Protein AF-A0A7S1DKV0-F1 (afdb_monomer_lite)

Sequence (147 aa):
PKLSIAGGGARWREHTARMQARHLLTVLAVLQLVSVCMNWFSPILLLMLPFSLLAVATLLVSLYYKWKRGLELFMFLCIILSIMMLVPFTSIFVAGKQGEKWLDVTWYVLGMLINALCVAAAWWVLFQTDYSAPDVQERKSLIGRLK

Foldseek 3Di:
DPDPPVVPVVVVVLVVVLVVLLVQLLVLLVVLVVLLVVCVVDPCSVVLVVLSVQLNVLSVCCSVVVPLVSLVVSLVSLVVSLVSLVVVLVVCVVVVVCPVCVVSNVSSVVSNVSSVSSNVSSVVSSVSDPSPPPVVVVVVVVVVVVD

pLDDT: mean 76.65, std 13.05, range [40.31, 91.94]

Secondary structure (DSSP, 8-state):
-----HHHHHHHHHHHHHHHHHHHHHHHHHHHHHHHHHTTTSTTHHHHHHHHHHHHHHHHHHHHHT-HHHHHHHHHHHHHHHHHHHHHHHHHHHTTTTTTSHHHHHHHHHHHHHHHHHHHHHHHHHHH-----HHHHHHHHHHHH--

Radius of gyration: 20.55 Å; chains: 1; bounding box: 61×24×71 Å

Organism: Hemiselmis andersenii (NCBI:txid464988)

Structure (mmCIF, N/CA/C/O backbone):
data_AF-A0A7S1DKV0-F1
#
_entry.id   AF-A0A7S1DKV0-F1
#
loop_
_atom_site.group_PDB
_atom_site.id
_atom_site.type_symbol
_atom_site.label_atom_id
_atom_site.label_alt_id
_atom_site.label_comp_id
_atom_site.label_asym_id
_atom_site.label_entity_id
_atom_site.label_seq_id
_atom_site.pdbx_PDB_ins_code
_atom_site.Cartn_x
_atom_site.Cartn_y
_atom_site.Cartn_z
_atom_site.occupancy
_atom_site.B_iso_or_equiv
_atom_site.auth_seq_id
_atom_site.auth_comp_id
_atom_site.auth_asym_id
_atom_site.auth_atom_id
_atom_site.pdbx_PDB_model_num
ATOM 1 N N . PRO A 1 1 ? 9.211 -11.846 -49.466 1.00 45.75 1 PRO A N 1
ATOM 2 C CA . PRO A 1 1 ? 9.520 -11.035 -48.263 1.00 45.75 1 PRO A CA 1
ATOM 3 C C . PRO A 1 1 ? 8.234 -10.609 -47.520 1.00 45.75 1 PRO A C 1
ATOM 5 O O . PRO A 1 1 ? 7.710 -9.523 -47.738 1.00 45.75 1 PRO A O 1
ATOM 8 N N . LYS A 1 2 ? 7.685 -11.496 -46.676 1.00 40.31 2 LYS A N 1
ATOM 9 C CA . LYS A 1 2 ? 6.579 -11.162 -45.764 1.00 40.31 2 LYS A CA 1
ATOM 10 C C . LYS A 1 2 ? 7.191 -10.536 -44.512 1.00 40.31 2 LYS A C 1
ATOM 12 O O . LYS A 1 2 ? 7.655 -11.250 -43.629 1.00 40.31 2 LYS A O 1
ATOM 17 N N . LEU A 1 3 ? 7.272 -9.206 -44.493 1.00 45.03 3 LEU A N 1
ATOM 18 C CA . LEU A 1 3 ? 7.720 -8.471 -43.318 1.00 45.03 3 LEU A CA 1
ATOM 19 C C . LEU A 1 3 ? 6.748 -8.705 -42.156 1.00 45.03 3 LEU A C 1
ATOM 21 O O . LEU A 1 3 ? 5.538 -8.532 -42.268 1.00 45.03 3 LEU A O 1
ATOM 25 N N . SER A 1 4 ? 7.342 -9.103 -41.039 1.00 45.78 4 SER A N 1
ATOM 26 C CA . SER A 1 4 ? 6.818 -9.155 -39.680 1.00 45.78 4 SER A CA 1
ATOM 27 C C . SER A 1 4 ? 5.975 -7.914 -39.309 1.00 45.78 4 SER A C 1
ATOM 29 O O . SER A 1 4 ? 6.494 -6.935 -38.776 1.00 45.78 4 SER A O 1
ATOM 31 N N . ILE A 1 5 ? 4.659 -7.968 -39.526 1.00 52.06 5 ILE A N 1
ATOM 32 C CA . ILE A 1 5 ? 3.686 -7.020 -38.938 1.00 52.06 5 ILE A CA 1
ATOM 33 C C . ILE A 1 5 ? 3.172 -7.542 -37.578 1.00 52.06 5 ILE A C 1
ATOM 35 O O . ILE A 1 5 ? 2.739 -6.773 -36.723 1.00 52.06 5 ILE A O 1
ATOM 39 N N . ALA A 1 6 ? 3.322 -8.844 -37.305 1.00 50.47 6 ALA A N 1
ATOM 40 C CA . ALA A 1 6 ? 2.863 -9.474 -36.065 1.00 50.47 6 ALA A CA 1
ATOM 41 C C . ALA A 1 6 ? 3.641 -9.034 -34.802 1.00 50.47 6 ALA A C 1
ATOM 43 O O . ALA A 1 6 ? 3.080 -9.027 -33.707 1.00 50.47 6 ALA A O 1
ATOM 44 N N . GLY A 1 7 ? 4.907 -8.613 -34.932 1.00 52.88 7 GLY A N 1
ATOM 45 C CA . GLY A 1 7 ? 5.738 -8.197 -33.791 1.00 52.88 7 GLY A CA 1
ATOM 46 C C . GLY A 1 7 ? 5.425 -6.797 -33.243 1.00 52.88 7 GLY A C 1
ATOM 47 O O . GLY A 1 7 ? 5.647 -6.531 -32.061 1.00 52.88 7 GLY A O 1
ATOM 48 N N . GLY A 1 8 ? 4.872 -5.905 -34.073 1.00 57.31 8 GLY A N 1
ATOM 49 C CA . GLY A 1 8 ? 4.602 -4.513 -33.696 1.00 57.31 8 GLY A CA 1
ATOM 50 C C . GLY A 1 8 ? 3.467 -4.381 -32.680 1.00 57.31 8 GLY A C 1
ATOM 51 O O . GLY A 1 8 ? 3.626 -3.713 -31.663 1.00 57.31 8 GLY A O 1
ATOM 52 N N . GLY A 1 9 ? 2.351 -5.083 -32.904 1.00 60.97 9 GLY A N 1
ATOM 53 C CA . GLY A 1 9 ? 1.182 -5.034 -32.016 1.00 60.97 9 GLY A CA 1
ATOM 54 C C . GLY A 1 9 ? 1.391 -5.727 -30.664 1.00 60.97 9 GLY A C 1
ATOM 55 O O . GLY A 1 9 ? 0.793 -5.329 -29.666 1.00 60.97 9 GLY A O 1
ATOM 56 N N . ALA A 1 10 ? 2.255 -6.744 -30.599 1.00 62.44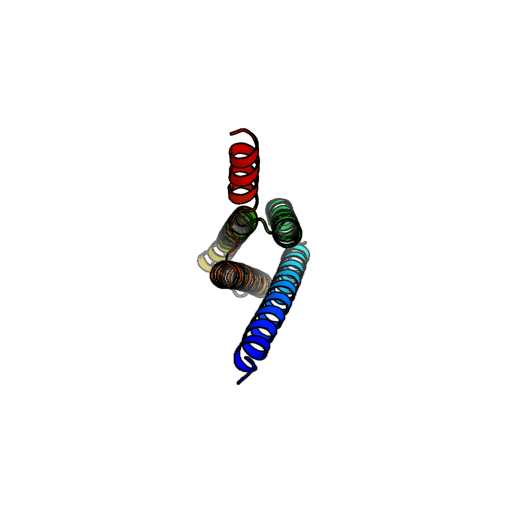 10 ALA A N 1
ATOM 57 C CA . ALA A 1 10 ? 2.638 -7.377 -29.335 1.00 62.44 10 ALA A CA 1
ATOM 58 C C . ALA A 1 10 ? 3.509 -6.436 -28.486 1.00 62.44 10 ALA A C 1
ATOM 60 O O . ALA A 1 10 ? 3.181 -6.173 -27.331 1.00 62.44 10 ALA A O 1
ATOM 61 N N . ARG A 1 11 ? 4.540 -5.830 -29.094 1.00 61.41 11 ARG A N 1
ATOM 62 C CA . ARG A 1 11 ? 5.421 -4.860 -28.426 1.00 61.41 11 ARG A CA 1
ATOM 63 C C . ARG A 1 11 ? 4.669 -3.601 -27.970 1.00 61.41 11 ARG A C 1
ATOM 65 O O . ARG A 1 11 ? 4.960 -3.073 -26.900 1.00 61.41 11 ARG A O 1
ATOM 72 N N . TRP A 1 12 ? 3.690 -3.134 -28.750 1.00 62.06 12 TRP A N 1
ATOM 73 C CA . TRP A 1 12 ? 2.863 -1.980 -28.379 1.00 62.06 12 TRP A CA 1
ATOM 74 C C . TRP A 1 12 ? 1.958 -2.285 -27.181 1.00 62.06 12 TRP A C 1
ATOM 76 O O . TRP A 1 12 ? 1.934 -1.505 -26.231 1.00 62.06 12 TRP A O 1
ATOM 86 N N . ARG A 1 13 ? 1.301 -3.458 -27.170 1.00 67.50 13 ARG A N 1
ATOM 87 C CA . ARG A 1 13 ? 0.474 -3.916 -26.037 1.00 67.50 13 ARG A CA 1
ATOM 88 C C . ARG A 1 13 ? 1.279 -4.056 -24.747 1.00 67.50 13 ARG A C 1
ATOM 90 O O . ARG A 1 13 ? 0.825 -3.631 -23.686 1.00 67.50 13 ARG A O 1
ATOM 97 N N . GLU A 1 14 ? 2.494 -4.580 -24.848 1.00 66.50 14 GLU A N 1
ATOM 98 C CA . GLU A 1 14 ? 3.412 -4.728 -23.717 1.00 66.50 14 GLU A CA 1
ATOM 99 C C . GLU A 1 14 ? 3.913 -3.372 -23.184 1.00 66.50 14 GLU A C 1
ATOM 101 O O . GLU A 1 14 ? 4.136 -3.197 -21.985 1.00 66.50 14 GLU A O 1
ATOM 106 N N . HIS A 1 15 ? 4.087 -2.378 -24.058 1.00 67.31 15 HIS A N 1
ATOM 107 C CA . HIS A 1 15 ? 4.439 -1.019 -23.647 1.00 67.31 15 HIS A CA 1
ATOM 108 C C . HIS A 1 15 ? 3.266 -0.317 -22.941 1.00 67.31 15 HIS A C 1
ATOM 110 O O . HIS A 1 15 ? 3.455 0.280 -21.878 1.00 67.31 15 HIS A O 1
ATOM 116 N N . THR A 1 16 ? 2.044 -0.439 -23.471 1.00 73.56 16 THR A N 1
ATOM 117 C CA . THR A 1 16 ? 0.837 0.114 -22.832 1.00 73.56 16 THR A CA 1
ATOM 118 C C . THR A 1 16 ? 0.530 -0.544 -21.490 1.00 73.56 16 THR A C 1
ATOM 120 O O . THR A 1 16 ? 0.222 0.168 -20.536 1.00 73.56 16 THR A O 1
ATOM 123 N N . ALA A 1 17 ? 0.693 -1.866 -21.371 1.00 70.94 17 ALA A N 1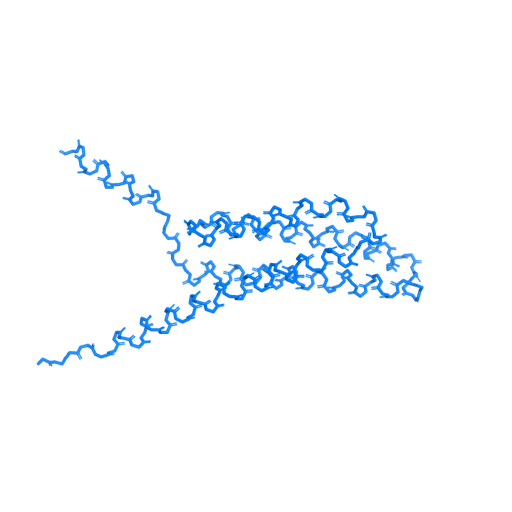
ATOM 124 C CA . ALA A 1 17 ? 0.500 -2.582 -20.109 1.00 70.94 17 ALA A CA 1
ATOM 125 C C . ALA A 1 17 ? 1.486 -2.102 -19.030 1.00 70.94 17 ALA A C 1
ATOM 127 O O . ALA A 1 17 ? 1.101 -1.877 -17.884 1.00 70.94 17 ALA A O 1
ATOM 128 N N . ARG A 1 18 ? 2.747 -1.845 -19.407 1.00 68.94 18 ARG A N 1
ATOM 129 C CA . ARG A 1 18 ? 3.763 -1.294 -18.495 1.00 68.94 18 ARG A CA 1
ATOM 130 C C . ARG A 1 18 ? 3.463 0.136 -18.055 1.00 68.94 18 ARG A C 1
ATOM 132 O O . ARG A 1 18 ? 3.678 0.461 -16.888 1.00 68.94 18 ARG A O 1
ATOM 139 N N . MET A 1 19 ? 2.966 0.989 -18.951 1.00 75.69 19 MET A N 1
ATOM 140 C CA . MET A 1 19 ? 2.516 2.335 -18.575 1.00 75.69 19 MET A CA 1
ATOM 141 C C . MET A 1 19 ? 1.327 2.275 -17.613 1.00 75.69 19 MET A C 1
ATOM 143 O O . MET A 1 19 ? 1.368 2.913 -16.563 1.00 75.69 19 MET A O 1
ATOM 147 N N . GLN A 1 20 ? 0.312 1.464 -17.921 1.00 80.38 20 GLN A N 1
ATOM 148 C CA . GLN A 1 20 ? -0.859 1.292 -17.057 1.00 80.38 20 GLN A CA 1
ATOM 149 C C . GLN A 1 20 ? -0.478 0.765 -15.671 1.00 80.38 20 GLN A C 1
ATOM 151 O O . GLN A 1 20 ? -0.946 1.301 -14.672 1.00 80.38 20 GLN A O 1
ATOM 156 N N . ALA A 1 21 ? 0.426 -0.212 -15.596 1.00 76.31 21 ALA A N 1
ATOM 157 C CA . ALA A 1 21 ? 0.913 -0.768 -14.337 1.00 76.31 21 ALA A CA 1
ATOM 158 C C . ALA A 1 21 ? 1.618 0.279 -13.454 1.00 76.31 21 ALA A C 1
ATOM 160 O O . ALA A 1 21 ? 1.389 0.333 -12.247 1.00 76.31 21 ALA A O 1
ATOM 161 N N . ARG A 1 22 ? 2.437 1.153 -14.057 1.00 78.12 22 ARG A N 1
ATOM 162 C CA . ARG A 1 22 ? 3.091 2.262 -13.344 1.00 78.12 22 ARG A CA 1
ATOM 163 C C . ARG A 1 22 ? 2.073 3.262 -12.813 1.00 78.12 22 ARG A C 1
ATOM 165 O O . ARG A 1 22 ? 2.138 3.611 -11.643 1.00 78.12 22 ARG A O 1
ATOM 172 N N . HIS A 1 23 ? 1.126 3.687 -13.648 1.00 82.75 23 HIS A N 1
ATOM 173 C CA . HIS A 1 23 ? 0.076 4.612 -13.221 1.00 82.75 23 HIS A CA 1
ATOM 174 C C . HIS A 1 23 ? -0.789 4.017 -12.107 1.00 82.75 23 HIS A C 1
ATOM 176 O O . HIS A 1 23 ? -1.049 4.705 -11.124 1.00 82.75 23 HIS A O 1
ATOM 182 N N . LEU A 1 24 ? -1.165 2.740 -12.217 1.00 84.19 24 LEU A N 1
ATOM 183 C CA . LEU A 1 24 ? -1.932 2.030 -11.196 1.00 84.19 24 LEU A CA 1
ATOM 184 C C . LEU A 1 24 ? -1.195 2.024 -9.849 1.00 84.19 24 LEU A C 1
ATOM 186 O O . LEU A 1 24 ? -1.775 2.402 -8.836 1.00 84.19 24 LEU A O 1
ATOM 190 N N . LEU A 1 25 ? 0.089 1.656 -9.840 1.00 82.44 25 LEU A N 1
ATOM 191 C CA . LEU A 1 25 ? 0.902 1.630 -8.622 1.00 82.44 25 LEU A CA 1
ATOM 192 C C . LEU A 1 25 ? 1.043 3.013 -7.981 1.00 82.44 25 LEU A C 1
ATOM 194 O O . LEU A 1 25 ? 0.896 3.138 -6.767 1.00 82.44 25 LEU A O 1
ATOM 198 N N . THR A 1 26 ? 1.286 4.057 -8.776 1.00 82.44 26 THR A N 1
ATOM 199 C CA . THR A 1 26 ? 1.403 5.422 -8.247 1.00 82.44 26 THR A CA 1
ATOM 200 C C . THR A 1 26 ? 0.079 5.908 -7.662 1.00 82.44 26 THR A C 1
ATOM 202 O O . THR A 1 26 ? 0.069 6.487 -6.579 1.00 82.44 26 THR A O 1
ATOM 205 N N . VAL A 1 27 ? -1.046 5.644 -8.337 1.00 86.38 27 VAL A N 1
ATOM 206 C CA . VAL A 1 27 ? -2.384 5.999 -7.836 1.00 86.38 27 VAL A CA 1
ATOM 207 C C . VAL A 1 27 ? -2.669 5.285 -6.517 1.00 86.38 27 VAL A C 1
ATOM 209 O O . VAL A 1 27 ? -3.108 5.927 -5.566 1.00 86.38 27 VAL A O 1
ATOM 212 N N . LEU A 1 28 ? -2.364 3.989 -6.427 1.00 82.69 28 LEU A N 1
ATOM 213 C CA . LEU A 1 28 ? -2.555 3.204 -5.208 1.00 82.69 28 LEU A CA 1
ATOM 214 C C . LEU A 1 28 ? -1.668 3.691 -4.051 1.00 82.69 28 LEU A C 1
ATOM 216 O O . LEU A 1 28 ? -2.141 3.786 -2.922 1.00 82.69 28 LEU A O 1
ATOM 220 N N . ALA A 1 29 ? -0.424 4.087 -4.326 1.00 79.62 29 ALA A N 1
ATOM 221 C CA . ALA A 1 29 ? 0.470 4.659 -3.319 1.00 79.62 29 ALA A CA 1
ATOM 222 C C . ALA A 1 29 ? -0.006 6.026 -2.801 1.00 79.62 29 ALA A C 1
ATOM 224 O O . ALA A 1 29 ? 0.089 6.308 -1.606 1.00 79.62 29 ALA A O 1
ATOM 225 N N . VAL A 1 30 ? -0.561 6.870 -3.678 1.00 85.56 30 VAL A N 1
ATOM 226 C CA . VAL A 1 30 ? -1.185 8.139 -3.270 1.00 85.56 30 VAL A CA 1
ATOM 227 C C . VAL A 1 30 ? -2.433 7.873 -2.430 1.00 85.56 30 VAL A C 1
ATOM 229 O O . VAL A 1 30 ? -2.600 8.486 -1.378 1.00 85.56 30 VAL A O 1
ATOM 232 N N . LEU A 1 31 ? -3.277 6.923 -2.840 1.00 84.19 31 LEU A N 1
ATOM 233 C CA . LEU A 1 31 ? -4.450 6.496 -2.071 1.00 84.19 31 LEU A CA 1
ATOM 234 C C . LEU A 1 31 ? -4.074 5.966 -0.683 1.00 84.19 31 LEU A C 1
ATOM 236 O O . LEU A 1 31 ? -4.762 6.267 0.291 1.00 84.19 31 LEU A O 1
ATOM 240 N N . GLN A 1 32 ? -2.969 5.231 -0.574 1.00 81.56 32 GLN A N 1
ATOM 241 C CA . GLN A 1 32 ? -2.433 4.757 0.700 1.00 81.56 32 GLN A CA 1
ATOM 242 C C . GLN A 1 32 ? -2.016 5.926 1.604 1.00 81.56 32 GLN A C 1
ATOM 244 O O . GLN A 1 32 ? -2.405 5.964 2.769 1.00 81.56 32 GLN A O 1
ATOM 249 N N . LEU A 1 33 ? -1.292 6.909 1.061 1.00 81.69 33 LEU A N 1
ATOM 250 C CA . LEU A 1 33 ? -0.914 8.136 1.773 1.00 81.69 33 LEU A CA 1
ATOM 251 C C . LEU A 1 33 ? -2.143 8.897 2.279 1.00 81.69 33 LEU A C 1
ATOM 253 O O . LEU A 1 33 ? -2.191 9.274 3.447 1.00 81.69 33 LEU A O 1
ATOM 257 N N . VAL A 1 34 ? -3.157 9.070 1.427 1.00 83.50 34 VAL A N 1
ATOM 258 C CA . VAL A 1 34 ? -4.422 9.709 1.811 1.00 83.50 34 VAL A CA 1
ATOM 259 C C . VAL A 1 34 ? -5.106 8.915 2.921 1.00 83.50 34 VAL A C 1
ATOM 261 O O . VAL A 1 34 ? -5.490 9.503 3.926 1.00 83.50 34 VAL A O 1
ATOM 264 N N . SER A 1 35 ? -5.200 7.589 2.794 1.00 77.31 35 SER A N 1
ATOM 265 C CA . SER A 1 35 ? -5.810 6.723 3.811 1.00 77.31 35 SER A CA 1
ATOM 266 C C . SER A 1 35 ? -5.111 6.833 5.169 1.00 77.31 35 SER A C 1
ATOM 268 O O . SER A 1 35 ? -5.784 6.925 6.196 1.00 77.31 35 SER A O 1
ATOM 270 N N . VAL A 1 36 ? -3.776 6.893 5.189 1.00 75.31 36 VAL A N 1
ATOM 271 C CA . VAL A 1 36 ? -3.009 7.100 6.425 1.00 75.31 36 VAL A CA 1
ATOM 272 C C . VAL A 1 36 ? -3.247 8.506 6.978 1.00 75.31 36 VAL A C 1
ATOM 274 O O . VAL A 1 36 ? -3.540 8.636 8.161 1.00 75.31 36 VAL A O 1
ATOM 277 N N . CYS A 1 37 ? -3.224 9.548 6.143 1.00 76.94 37 CYS A N 1
ATOM 278 C CA . CYS A 1 37 ? -3.498 10.924 6.571 1.00 76.94 37 CYS A CA 1
ATOM 279 C C . CYS A 1 37 ? -4.925 11.123 7.103 1.00 76.94 37 CYS A C 1
ATOM 281 O O . CYS A 1 37 ? -5.122 11.926 8.010 1.00 76.94 37 CYS A O 1
ATOM 283 N N . MET A 1 38 ? -5.923 10.400 6.586 1.00 73.62 38 MET A N 1
ATOM 284 C CA . MET A 1 38 ? -7.299 10.484 7.094 1.00 73.62 38 MET A CA 1
ATOM 285 C C . MET A 1 38 ? -7.458 9.857 8.487 1.00 73.62 38 MET A C 1
ATOM 287 O O . MET A 1 38 ? -8.364 10.239 9.223 1.00 73.62 38 MET A O 1
ATOM 291 N N . ASN A 1 39 ? -6.530 8.992 8.907 1.00 69.62 39 ASN A N 1
ATOM 292 C CA . ASN A 1 39 ? -6.457 8.456 10.270 1.00 69.62 39 ASN A CA 1
ATOM 293 C C . ASN A 1 39 ? -5.803 9.430 11.277 1.00 69.62 39 ASN A C 1
ATOM 295 O O . ASN A 1 39 ? -5.303 8.990 12.314 1.00 69.62 39 ASN A O 1
ATOM 299 N N . TRP A 1 40 ? -5.810 10.748 11.014 1.00 63.75 40 TRP A N 1
ATOM 300 C CA . TRP A 1 40 ? -5.070 11.744 11.809 1.00 63.75 40 TRP A CA 1
ATOM 301 C C . TRP A 1 40 ? -5.450 11.784 13.300 1.00 63.75 40 TRP A C 1
ATOM 303 O O . TRP A 1 40 ? -4.626 12.137 14.139 1.00 63.75 40 TRP A O 1
ATOM 313 N N . PHE A 1 41 ? -6.680 11.383 13.635 1.00 63.19 41 PHE A N 1
ATOM 314 C CA . PHE A 1 41 ? -7.177 11.341 15.011 1.00 63.19 41 PHE A CA 1
ATOM 315 C C . PHE A 1 41 ? -6.727 10.093 15.793 1.00 63.19 41 PHE A C 1
ATOM 317 O O . PHE A 1 41 ? -6.941 10.022 17.003 1.00 63.19 41 PHE A O 1
ATOM 324 N N . SER A 1 42 ? -6.113 9.100 15.138 1.00 68.19 42 SER A N 1
ATOM 325 C CA . SER A 1 42 ? -5.703 7.854 15.788 1.00 68.19 42 SER A CA 1
ATOM 326 C C . SER A 1 42 ? -4.250 7.936 16.275 1.00 68.19 42 SER A C 1
ATOM 328 O O . SER A 1 42 ? -3.361 8.242 15.480 1.00 68.19 42 SER A O 1
ATOM 330 N N . PRO A 1 43 ? -3.939 7.584 17.539 1.00 70.12 43 PRO A N 1
ATOM 331 C CA . PRO A 1 43 ? -2.557 7.527 18.037 1.00 70.12 43 PRO A CA 1
ATOM 332 C C . PRO A 1 43 ? -1.682 6.525 17.260 1.00 70.12 43 PRO A C 1
ATOM 334 O O . PRO A 1 43 ? -0.456 6.614 17.275 1.00 70.12 43 PRO A O 1
ATOM 337 N N . ILE A 1 44 ? -2.311 5.602 16.526 1.00 73.19 44 ILE A N 1
ATOM 338 C CA . ILE A 1 44 ? -1.654 4.646 15.629 1.00 73.19 44 ILE A CA 1
ATOM 339 C C . ILE A 1 44 ? -1.042 5.339 14.397 1.00 73.19 44 ILE A C 1
ATOM 341 O O . ILE A 1 44 ? -0.120 4.793 13.792 1.00 73.19 44 ILE A O 1
ATOM 345 N N . LEU A 1 45 ? -1.470 6.562 14.057 1.00 74.88 45 LEU A N 1
ATOM 346 C CA . LEU A 1 45 ? -0.907 7.353 12.959 1.00 74.88 45 LEU A CA 1
ATOM 347 C C . LEU A 1 45 ? 0.607 7.533 13.097 1.00 74.88 45 LEU A C 1
ATOM 349 O O . LEU A 1 45 ? 1.333 7.305 12.134 1.00 74.88 45 LEU A O 1
ATOM 353 N N . LEU A 1 46 ? 1.085 7.902 14.291 1.00 76.69 46 LEU A N 1
ATOM 354 C CA . LEU A 1 46 ? 2.514 8.111 14.558 1.00 76.69 46 LEU A CA 1
ATOM 355 C C . LEU A 1 46 ? 3.339 6.857 14.259 1.00 76.69 46 LEU A C 1
ATOM 357 O O . LEU A 1 46 ? 4.490 6.952 13.841 1.00 76.69 46 LEU A O 1
ATOM 361 N N . LEU A 1 47 ? 2.725 5.689 14.443 1.00 80.06 47 LEU A N 1
ATOM 362 C CA . LEU A 1 47 ? 3.347 4.408 14.177 1.00 80.06 47 LEU A CA 1
ATOM 363 C C . LEU A 1 47 ? 3.253 4.027 12.693 1.00 80.06 47 LEU A C 1
ATOM 365 O O . LEU A 1 47 ? 4.222 3.510 12.156 1.00 80.06 47 LEU A O 1
ATOM 369 N N . MET A 1 48 ? 2.135 4.307 12.013 1.00 81.69 48 MET A N 1
ATOM 370 C CA . MET A 1 48 ? 1.912 3.944 10.602 1.00 81.69 48 MET A CA 1
ATOM 371 C C . MET A 1 48 ? 2.591 4.873 9.593 1.00 81.69 48 MET A C 1
ATOM 373 O O . MET A 1 48 ? 3.029 4.417 8.534 1.00 81.69 48 MET A O 1
ATOM 377 N N . LEU A 1 49 ? 2.684 6.166 9.901 1.00 83.88 49 LEU A N 1
ATOM 378 C CA . LEU A 1 49 ? 3.236 7.187 9.014 1.00 83.88 49 LEU A CA 1
ATOM 379 C C . LEU A 1 49 ? 4.652 6.856 8.496 1.00 83.88 49 LEU A C 1
ATOM 381 O O . LEU A 1 49 ? 4.840 6.913 7.278 1.00 83.88 49 LEU A O 1
ATOM 385 N N . PRO A 1 50 ? 5.639 6.457 9.330 1.00 85.31 50 PRO A N 1
ATOM 386 C CA . PRO A 1 50 ? 6.975 6.131 8.832 1.00 85.31 50 PRO A CA 1
ATOM 387 C C . PRO A 1 50 ? 6.975 4.927 7.882 1.00 85.31 50 PRO A C 1
ATOM 389 O O . PRO A 1 50 ? 7.668 4.959 6.867 1.00 85.31 50 PRO A O 1
ATOM 392 N N . PHE A 1 51 ? 6.164 3.895 8.146 1.00 86.44 51 PHE A N 1
ATOM 393 C CA . PHE A 1 51 ? 6.055 2.736 7.253 1.00 86.44 51 PHE A CA 1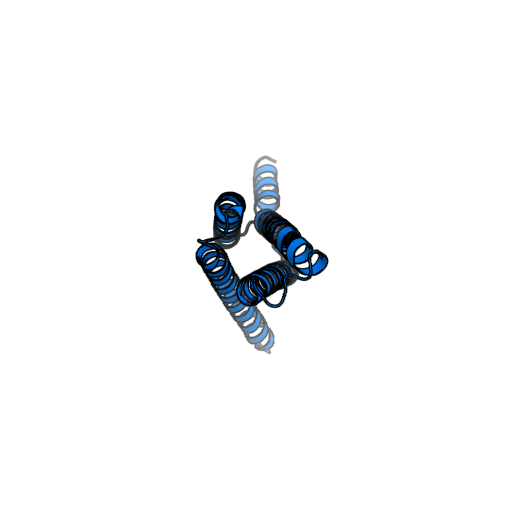
ATOM 394 C C . PHE A 1 51 ? 5.375 3.095 5.932 1.00 86.44 51 PHE A C 1
ATOM 396 O O . PHE A 1 51 ? 5.806 2.626 4.881 1.00 86.44 51 PHE A O 1
ATOM 403 N N . SER A 1 52 ? 4.356 3.957 5.962 1.00 84.94 52 SER A N 1
ATOM 404 C CA . SER A 1 52 ? 3.693 4.437 4.747 1.00 84.94 52 SER A CA 1
ATOM 405 C C . SER A 1 52 ? 4.630 5.284 3.887 1.00 84.94 52 SER A C 1
ATOM 407 O O . SER A 1 52 ? 4.685 5.094 2.673 1.00 84.94 52 SER A O 1
ATOM 409 N N . LEU A 1 53 ? 5.399 6.190 4.497 1.00 87.19 53 LEU A N 1
ATOM 410 C CA . LEU A 1 53 ? 6.400 6.986 3.782 1.00 87.19 53 LEU A CA 1
ATOM 411 C C . LEU A 1 53 ? 7.502 6.097 3.201 1.00 87.19 53 LEU A C 1
ATOM 413 O O . LEU A 1 53 ? 7.881 6.270 2.042 1.00 87.19 53 LEU A O 1
ATOM 417 N N . LEU A 1 54 ? 7.970 5.110 3.968 1.00 89.75 54 LEU A N 1
ATOM 418 C CA . LEU A 1 54 ? 8.964 4.149 3.502 1.00 89.75 54 LEU A CA 1
ATOM 419 C C . LEU A 1 54 ? 8.432 3.296 2.345 1.00 89.75 54 LEU A C 1
ATOM 421 O O . LEU A 1 54 ? 9.168 3.053 1.391 1.00 89.75 54 LEU A O 1
ATOM 425 N N . ALA A 1 55 ? 7.164 2.880 2.384 1.00 86.25 55 ALA A N 1
ATOM 426 C CA . ALA A 1 55 ? 6.530 2.130 1.303 1.00 86.25 55 ALA A CA 1
ATOM 427 C C . ALA A 1 55 ? 6.504 2.958 0.012 1.00 86.25 55 ALA A C 1
ATOM 429 O O . ALA A 1 55 ? 6.967 2.498 -1.032 1.00 86.25 55 ALA A O 1
ATOM 430 N N . VAL A 1 56 ? 6.060 4.213 0.096 1.00 88.06 56 VAL A N 1
ATOM 431 C CA . VAL A 1 56 ? 6.005 5.129 -1.052 1.00 88.06 56 VAL A CA 1
ATOM 432 C C . VAL A 1 56 ? 7.405 5.415 -1.597 1.00 88.06 56 VAL A C 1
ATOM 434 O O . VAL A 1 56 ? 7.622 5.323 -2.805 1.00 88.06 56 VAL A O 1
ATOM 437 N N . ALA A 1 57 ? 8.376 5.696 -0.725 1.00 87.06 57 ALA A N 1
ATOM 438 C CA . ALA A 1 57 ? 9.761 5.923 -1.128 1.00 87.06 57 ALA A CA 1
ATOM 439 C C . ALA A 1 57 ? 10.348 4.691 -1.831 1.00 87.06 57 ALA A C 1
ATOM 441 O O . ALA A 1 57 ? 10.933 4.802 -2.910 1.00 87.06 57 ALA A O 1
ATOM 442 N N . THR A 1 58 ? 10.128 3.504 -1.265 1.00 88.19 58 THR A N 1
ATOM 443 C CA . THR A 1 58 ? 10.587 2.238 -1.844 1.00 88.19 58 THR A CA 1
ATOM 444 C C . THR A 1 58 ? 9.948 1.998 -3.209 1.00 88.19 58 THR A C 1
ATOM 446 O O . THR A 1 58 ? 10.646 1.622 -4.152 1.00 88.19 58 THR A O 1
ATOM 449 N N . LEU A 1 59 ? 8.647 2.259 -3.363 1.00 86.94 59 LEU A N 1
ATOM 450 C CA . LEU A 1 59 ? 7.955 2.132 -4.642 1.00 86.94 59 LEU A CA 1
ATOM 451 C C . LEU A 1 59 ? 8.536 3.082 -5.697 1.00 86.94 59 LEU A C 1
ATOM 453 O O . LEU A 1 59 ? 8.836 2.643 -6.806 1.00 86.94 59 LEU A O 1
ATOM 457 N N . LEU A 1 60 ? 8.747 4.357 -5.358 1.00 85.00 60 LEU A N 1
ATOM 458 C CA . LEU A 1 60 ? 9.325 5.345 -6.277 1.00 85.00 60 LEU A CA 1
ATOM 459 C C . LEU A 1 60 ? 10.723 4.928 -6.748 1.00 85.00 60 LEU A C 1
ATOM 461 O O . LEU A 1 60 ? 10.988 4.919 -7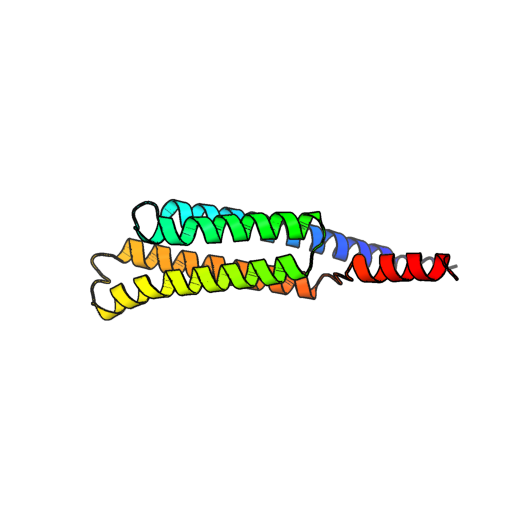.953 1.00 85.00 60 LEU A O 1
ATOM 465 N N . VAL A 1 61 ? 11.587 4.503 -5.820 1.00 85.44 61 VAL A N 1
ATOM 466 C CA . VAL A 1 61 ? 12.923 3.968 -6.133 1.00 85.44 61 VAL A CA 1
ATOM 467 C C . VAL A 1 61 ? 12.810 2.734 -7.032 1.00 85.44 61 VAL A C 1
ATOM 469 O O . VAL A 1 61 ? 13.530 2.622 -8.024 1.00 85.44 61 VAL A O 1
ATOM 472 N N . SER A 1 62 ? 11.866 1.835 -6.751 1.00 84.38 62 SER A N 1
ATOM 473 C CA . SER A 1 62 ? 11.654 0.610 -7.534 1.00 84.38 62 SER A CA 1
ATOM 474 C C . SER A 1 62 ? 11.199 0.886 -8.960 1.00 84.38 62 SER A C 1
ATOM 476 O O . SER A 1 62 ? 11.678 0.248 -9.901 1.00 84.38 62 SER A O 1
ATOM 478 N N . LEU A 1 63 ? 10.299 1.852 -9.136 1.00 81.75 63 LEU A N 1
ATOM 479 C CA . LEU A 1 63 ? 9.800 2.260 -10.444 1.00 81.75 63 LEU A CA 1
ATOM 480 C C . LEU A 1 63 ? 10.878 2.986 -11.257 1.00 81.75 63 LEU A C 1
ATOM 482 O O . LEU A 1 63 ? 10.993 2.733 -12.461 1.00 81.75 63 LEU A O 1
ATOM 486 N N . TYR A 1 64 ? 11.676 3.839 -10.605 1.00 81.75 64 TYR A N 1
ATOM 487 C CA . TYR A 1 64 ? 12.734 4.618 -11.248 1.00 81.75 64 TYR A CA 1
ATOM 488 C C . TYR A 1 64 ? 13.934 3.749 -11.645 1.00 81.75 64 TYR A C 1
ATOM 490 O O . TYR A 1 64 ? 14.295 3.687 -12.820 1.00 81.75 64 TYR A O 1
ATOM 498 N N . TYR A 1 65 ? 14.504 3.007 -10.691 1.00 80.06 65 TYR A N 1
ATOM 499 C CA . TYR A 1 65 ? 15.696 2.174 -10.902 1.00 80.06 65 TYR A CA 1
ATOM 500 C C . TYR A 1 65 ? 15.391 0.775 -11.421 1.00 80.06 65 TYR A C 1
ATOM 502 O O . TYR A 1 65 ? 16.299 -0.037 -11.583 1.00 80.06 65 TYR A O 1
ATOM 510 N N . LYS A 1 66 ? 14.118 0.468 -11.682 1.00 78.00 66 LYS A N 1
ATOM 511 C CA . LYS A 1 66 ? 13.690 -0.871 -12.079 1.00 78.00 66 LYS A CA 1
ATOM 512 C C . LYS A 1 66 ? 14.140 -1.953 -11.080 1.00 78.00 66 LYS A C 1
ATOM 514 O O . LYS A 1 66 ? 14.622 -3.019 -11.457 1.00 78.00 66 LYS A O 1
ATOM 519 N N . TRP A 1 67 ? 14.002 -1.662 -9.790 1.00 79.75 67 TRP A N 1
ATOM 520 C CA . TRP A 1 67 ? 14.553 -2.487 -8.720 1.00 79.75 67 TRP A CA 1
ATOM 521 C C . TRP A 1 67 ? 13.526 -3.502 -8.198 1.00 79.75 67 TRP A C 1
ATOM 523 O O . TRP A 1 67 ? 12.635 -3.163 -7.423 1.00 79.75 67 TRP A O 1
ATOM 533 N N . LYS A 1 68 ? 13.671 -4.772 -8.605 1.00 82.19 68 LYS A N 1
ATOM 534 C CA . LYS A 1 68 ? 12.752 -5.872 -8.243 1.00 82.19 68 LYS A CA 1
ATOM 535 C C . LYS A 1 68 ? 12.586 -6.054 -6.732 1.00 82.19 68 LYS A C 1
ATOM 537 O O . LYS A 1 68 ? 11.466 -6.132 -6.239 1.00 82.19 68 LYS A O 1
ATOM 542 N N . ARG A 1 69 ? 13.704 -6.080 -5.997 1.00 83.44 69 ARG A N 1
ATOM 543 C CA . ARG A 1 69 ? 13.698 -6.245 -4.533 1.00 83.44 69 ARG A CA 1
ATOM 544 C C . ARG A 1 69 ? 12.971 -5.106 -3.824 1.00 83.44 69 ARG A C 1
ATOM 546 O O . ARG A 1 69 ? 12.423 -5.315 -2.750 1.00 83.44 69 ARG A O 1
ATOM 553 N N . GLY A 1 70 ? 12.936 -3.917 -4.421 1.00 84.38 70 GLY A N 1
ATOM 554 C CA . GLY A 1 70 ? 12.171 -2.813 -3.867 1.00 84.38 70 GLY A CA 1
ATOM 555 C C . GLY A 1 70 ? 10.656 -3.022 -3.998 1.00 84.38 70 GLY A C 1
ATOM 556 O O . GLY A 1 70 ? 9.929 -2.715 -3.062 1.00 84.38 70 GLY A O 1
ATOM 557 N N . LEU A 1 71 ? 10.163 -3.639 -5.081 1.00 85.38 71 LEU A N 1
ATOM 558 C CA . LEU A 1 71 ? 8.748 -4.040 -5.175 1.00 85.38 71 LEU A CA 1
ATOM 559 C C . LEU A 1 71 ? 8.392 -5.120 -4.141 1.00 85.38 71 LEU A C 1
ATOM 561 O O . LEU A 1 71 ? 7.323 -5.063 -3.540 1.00 85.38 71 LEU A O 1
ATOM 565 N N . GLU A 1 72 ? 9.297 -6.068 -3.889 1.00 87.62 72 GLU A N 1
ATOM 566 C CA . GLU A 1 72 ? 9.143 -7.070 -2.822 1.00 87.62 72 GLU A CA 1
ATOM 567 C C . GLU A 1 72 ? 9.088 -6.414 -1.432 1.00 87.62 72 GLU A C 1
ATOM 569 O O . GLU A 1 72 ? 8.199 -6.721 -0.635 1.00 87.62 72 GLU A O 1
ATOM 574 N N . LEU A 1 73 ? 9.973 -5.449 -1.168 1.00 89.69 73 LEU A N 1
ATOM 575 C CA . LEU A 1 73 ? 9.979 -4.675 0.075 1.00 89.69 73 LEU A CA 1
ATOM 576 C C . LEU A 1 73 ? 8.716 -3.809 0.221 1.00 89.69 73 LEU A C 1
ATOM 578 O O . LEU A 1 73 ? 8.154 -3.724 1.310 1.00 89.69 73 LEU A O 1
ATOM 582 N N . PHE A 1 74 ? 8.228 -3.211 -0.868 1.00 90.81 74 PHE A N 1
ATOM 583 C CA . PHE A 1 74 ? 6.966 -2.470 -0.884 1.00 90.81 74 PHE A CA 1
ATOM 584 C C . PHE A 1 74 ? 5.781 -3.363 -0.493 1.00 90.81 74 PHE A C 1
ATOM 586 O O . PHE A 1 74 ? 5.012 -2.998 0.395 1.00 90.81 74 PHE A O 1
ATOM 593 N N . MET A 1 75 ? 5.668 -4.557 -1.087 1.00 91.19 75 MET A N 1
ATOM 594 C CA . MET A 1 75 ? 4.624 -5.520 -0.714 1.00 91.19 75 MET A CA 1
ATOM 595 C C . MET A 1 75 ? 4.707 -5.899 0.766 1.00 91.19 75 MET A C 1
ATOM 597 O O . MET A 1 75 ? 3.687 -5.920 1.454 1.00 91.19 75 MET A O 1
ATOM 601 N N . PHE A 1 76 ? 5.916 -6.150 1.271 1.00 91.94 76 PHE A N 1
ATOM 602 C CA . PHE A 1 76 ? 6.135 -6.458 2.682 1.00 91.94 76 PHE A CA 1
ATOM 603 C C . PHE A 1 76 ? 5.664 -5.320 3.605 1.00 91.94 76 PHE A C 1
ATOM 605 O O . PHE A 1 76 ? 4.970 -5.570 4.591 1.00 91.94 76 PHE A O 1
ATOM 612 N N . LEU A 1 77 ? 5.955 -4.064 3.254 1.00 91.06 77 LEU A N 1
ATOM 613 C CA . LEU A 1 77 ? 5.501 -2.894 4.013 1.00 91.06 77 LEU A CA 1
ATOM 614 C C . LEU A 1 77 ? 3.973 -2.732 3.985 1.00 91.06 77 LEU A C 1
ATOM 616 O O . LEU A 1 77 ? 3.375 -2.437 5.021 1.00 91.06 77 LEU A O 1
ATOM 620 N N . CYS A 1 78 ? 3.317 -2.981 2.847 1.00 90.00 78 CYS A N 1
ATOM 621 C CA . CYS A 1 78 ? 1.851 -2.986 2.759 1.00 90.00 78 CYS A CA 1
ATOM 622 C C . CYS A 1 78 ? 1.209 -4.074 3.638 1.00 90.00 78 CYS A C 1
ATOM 624 O O . CYS A 1 78 ? 0.156 -3.844 4.242 1.00 90.00 78 CYS A O 1
ATOM 626 N N . ILE A 1 79 ? 1.842 -5.246 3.753 1.00 91.19 79 ILE A N 1
ATOM 627 C CA . ILE A 1 79 ? 1.381 -6.319 4.646 1.00 91.19 79 ILE A CA 1
ATOM 628 C C . ILE A 1 79 ? 1.511 -5.889 6.111 1.00 91.19 79 ILE A C 1
ATOM 630 O O . ILE A 1 79 ? 0.547 -6.025 6.864 1.00 91.19 79 ILE A O 1
ATOM 634 N N . ILE A 1 80 ? 2.650 -5.311 6.509 1.00 91.19 80 ILE A N 1
ATOM 635 C CA . ILE A 1 80 ? 2.838 -4.780 7.871 1.00 91.19 80 ILE A CA 1
ATOM 636 C C . ILE A 1 80 ? 1.758 -3.746 8.196 1.00 91.19 80 ILE A C 1
ATOM 638 O O . ILE A 1 80 ? 1.100 -3.856 9.230 1.00 91.19 80 ILE A O 1
ATOM 642 N N . LEU A 1 81 ? 1.525 -2.782 7.302 1.00 88.75 81 LEU A N 1
ATOM 643 C CA . LEU A 1 81 ? 0.493 -1.759 7.489 1.00 88.75 81 LEU A CA 1
ATOM 644 C C . LEU A 1 81 ? -0.907 -2.371 7.639 1.00 88.75 81 LEU A C 1
ATOM 646 O O . LEU A 1 81 ? -1.677 -1.925 8.487 1.00 88.75 81 LEU A O 1
ATOM 650 N N . SER A 1 82 ? -1.215 -3.432 6.889 1.00 89.38 82 SER A N 1
ATOM 651 C CA . SER A 1 82 ? -2.482 -4.166 7.027 1.00 89.38 82 SER A CA 1
ATOM 652 C C . SER A 1 82 ? -2.620 -4.826 8.398 1.00 89.38 82 SER A C 1
ATOM 654 O O . SER A 1 82 ? -3.662 -4.701 9.036 1.00 89.38 82 SER A O 1
ATOM 656 N N . ILE A 1 83 ? -1.563 -5.479 8.890 1.00 89.81 83 ILE A N 1
ATOM 657 C CA . ILE A 1 83 ? -1.552 -6.104 10.223 1.00 89.81 83 ILE A CA 1
ATOM 658 C C . ILE A 1 83 ? -1.733 -5.040 11.310 1.00 89.81 83 ILE A C 1
ATOM 660 O O . ILE A 1 83 ? -2.519 -5.224 12.237 1.00 89.81 83 ILE A O 1
ATOM 664 N N . MET A 1 84 ? -1.060 -3.898 11.176 1.00 87.00 84 MET A N 1
ATOM 665 C CA . MET A 1 84 ? -1.194 -2.793 12.124 1.00 87.00 84 MET A CA 1
ATOM 666 C C . MET A 1 84 ? -2.608 -2.198 12.148 1.00 87.00 84 MET A C 1
ATOM 668 O O . MET A 1 84 ? -3.036 -1.733 13.200 1.00 87.00 84 MET A O 1
ATOM 672 N N . MET A 1 85 ? -3.346 -2.226 11.030 1.00 85.50 85 MET A N 1
ATOM 673 C CA . MET A 1 85 ? -4.764 -1.827 10.971 1.00 85.50 85 MET A CA 1
ATOM 674 C C . MET A 1 85 ? -5.706 -2.908 11.522 1.00 85.50 85 MET A C 1
ATOM 676 O O . MET A 1 85 ? -6.772 -2.589 12.049 1.00 85.50 85 MET A O 1
ATOM 680 N N . LEU A 1 86 ? -5.309 -4.180 11.461 1.00 87.88 86 LEU A N 1
ATOM 681 C CA . LEU A 1 86 ? -6.101 -5.299 11.971 1.00 87.88 86 LEU A CA 1
ATOM 682 C C . LEU A 1 86 ? -6.194 -5.304 13.507 1.00 87.88 86 LEU A C 1
ATOM 684 O O . LEU A 1 86 ? -7.229 -5.669 14.065 1.00 87.88 86 LEU A O 1
ATOM 688 N N . VAL A 1 87 ? -5.141 -4.873 14.207 1.00 86.88 87 VAL A N 1
ATOM 689 C CA . VAL A 1 87 ? -5.115 -4.794 15.682 1.00 86.88 87 VAL A CA 1
ATOM 690 C C . VAL A 1 87 ? -6.219 -3.878 16.249 1.00 86.88 87 VAL A C 1
ATOM 692 O O . VAL A 1 87 ? -7.036 -4.357 17.040 1.00 86.88 87 VAL A O 1
ATOM 695 N N . PRO A 1 88 ? -6.335 -2.591 15.861 1.00 82.62 88 PRO A N 1
ATOM 696 C CA . PRO A 1 88 ? -7.417 -1.739 16.346 1.00 82.62 88 PRO A CA 1
ATOM 697 C C . PRO A 1 88 ? -8.786 -2.215 15.848 1.00 82.62 88 PRO A C 1
ATOM 699 O O . PRO A 1 88 ? -9.741 -2.191 16.624 1.00 82.62 88 PRO A O 1
ATOM 702 N N . PHE A 1 89 ? -8.883 -2.719 14.613 1.00 85.19 89 PHE A N 1
ATOM 703 C CA . PHE A 1 89 ? -10.127 -3.271 14.071 1.00 85.19 89 PHE A CA 1
ATOM 704 C C . PHE A 1 89 ? -10.672 -4.416 14.938 1.00 85.19 89 PHE A C 1
ATOM 706 O O . PHE A 1 89 ? -11.817 -4.368 15.390 1.00 85.19 89 PHE A O 1
ATOM 713 N N . THR A 1 90 ? -9.836 -5.414 15.237 1.00 84.50 90 THR A N 1
ATOM 714 C CA . THR A 1 90 ? -10.224 -6.552 16.084 1.00 84.50 90 THR A CA 1
ATOM 715 C C . THR A 1 90 ? -10.548 -6.115 17.508 1.00 84.50 90 THR A C 1
ATOM 717 O O . THR A 1 90 ? -11.514 -6.616 18.079 1.00 84.50 90 THR A O 1
ATOM 720 N N . SER A 1 91 ? -9.833 -5.130 18.063 1.00 84.56 91 SER A N 1
ATOM 721 C CA . SER A 1 91 ? -10.135 -4.603 19.400 1.00 84.56 91 SER A CA 1
ATOM 722 C C . SER A 1 91 ? -11.531 -3.969 19.495 1.00 84.56 91 SER A C 1
ATOM 724 O O . SER A 1 91 ? -12.254 -4.217 20.460 1.00 84.56 91 SER A O 1
ATOM 726 N N . ILE A 1 92 ? -11.952 -3.205 18.477 1.00 82.94 92 ILE A N 1
ATOM 727 C CA . ILE A 1 92 ? -13.289 -2.589 18.420 1.00 82.94 92 ILE A CA 1
ATOM 728 C C . ILE A 1 92 ? -14.355 -3.672 18.242 1.00 82.94 92 ILE A C 1
ATOM 730 O O . ILE A 1 92 ? -15.415 -3.610 18.873 1.00 82.94 92 ILE A O 1
ATOM 734 N N . PHE A 1 93 ? -14.058 -4.672 17.408 1.00 81.12 93 PHE A N 1
ATOM 735 C CA . PHE A 1 93 ? -14.971 -5.768 17.115 1.00 81.12 93 PHE A CA 1
ATOM 736 C C . PHE A 1 93 ? -15.233 -6.640 18.351 1.00 81.12 93 PHE A C 1
ATOM 738 O O . PHE A 1 93 ? -16.393 -6.872 18.687 1.00 81.12 93 PHE A O 1
ATOM 745 N N . VAL A 1 94 ? -14.173 -7.057 19.056 1.00 85.06 94 VAL A N 1
ATOM 746 C CA . VAL A 1 94 ? -14.240 -7.886 20.276 1.00 85.06 94 VAL A CA 1
ATOM 747 C C . VAL A 1 94 ? -14.876 -7.127 21.441 1.00 85.06 94 VAL A C 1
ATOM 749 O O . VAL A 1 94 ? -15.640 -7.710 22.203 1.00 85.06 94 VAL A O 1
ATOM 752 N N . ALA A 1 95 ? -14.621 -5.821 21.566 1.00 81.75 95 ALA A N 1
ATOM 753 C CA . ALA A 1 95 ? -15.226 -4.997 22.612 1.00 81.75 95 ALA A CA 1
ATOM 754 C C . ALA A 1 95 ? -16.723 -4.702 22.385 1.00 81.75 95 ALA A C 1
ATOM 756 O O . ALA A 1 95 ? -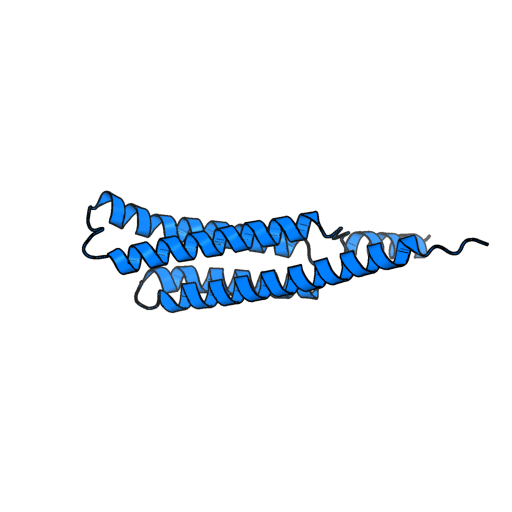17.332 -4.024 23.211 1.00 81.75 95 ALA A O 1
ATOM 757 N N . GLY A 1 96 ? -17.312 -5.136 21.262 1.00 80.56 96 GLY A N 1
ATOM 758 C CA . GLY A 1 96 ? -18.717 -4.875 20.933 1.00 80.56 96 GLY A CA 1
ATOM 759 C C . GLY A 1 96 ? -19.042 -3.398 20.668 1.00 80.56 96 GLY A C 1
ATOM 760 O O . GLY A 1 96 ? -20.209 -3.035 20.569 1.00 80.56 96 GLY A O 1
ATOM 761 N N . LYS A 1 97 ? -18.032 -2.530 20.511 1.00 79.44 97 LYS A N 1
ATOM 762 C CA . LYS A 1 97 ? -18.191 -1.067 20.347 1.00 79.44 97 LYS A CA 1
ATOM 763 C C . LYS A 1 97 ? -18.376 -0.633 18.890 1.00 79.44 97 LYS A C 1
ATOM 765 O O . LYS A 1 97 ? -18.086 0.505 18.523 1.00 79.44 97 LYS A O 1
ATOM 770 N N . GLN A 1 98 ? -18.844 -1.546 18.043 1.00 73.00 98 GLN A N 1
ATOM 771 C CA . GLN A 1 98 ? -18.956 -1.334 16.599 1.00 73.00 98 GLN A CA 1
ATOM 772 C C . GLN A 1 98 ? -19.934 -0.199 16.259 1.00 73.00 98 GLN A C 1
ATOM 774 O O . GLN A 1 98 ? -19.683 0.552 15.323 1.00 73.00 98 GLN A O 1
ATOM 779 N N . G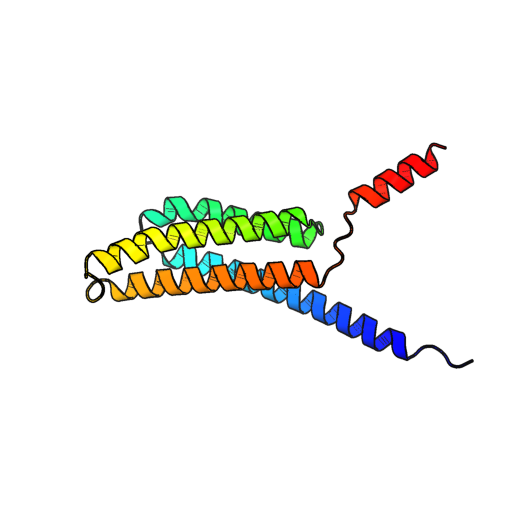LY A 1 99 ? -21.006 -0.043 17.047 1.00 69.75 99 GLY A N 1
ATOM 780 C CA . GLY A 1 99 ? -22.021 0.997 16.845 1.00 69.75 99 GLY A CA 1
ATOM 781 C C . GLY A 1 99 ? -21.552 2.416 17.183 1.00 69.75 99 GLY A C 1
ATOM 782 O O . GLY A 1 99 ? -21.952 3.358 16.513 1.00 69.75 99 GLY A O 1
ATOM 783 N N . GLU A 1 100 ? -20.664 2.581 18.169 1.00 75.69 100 GLU A N 1
ATOM 784 C CA . GLU A 1 100 ? -20.130 3.902 18.548 1.00 75.69 100 GLU A CA 1
ATOM 785 C C . GLU A 1 100 ? -18.965 4.347 17.655 1.00 75.69 100 GLU A C 1
ATOM 787 O O . GLU A 1 100 ? -18.753 5.542 17.461 1.00 75.69 100 GLU A O 1
ATOM 792 N N . LYS A 1 101 ? -18.198 3.395 17.107 1.00 79.12 101 LYS A N 1
ATOM 793 C CA . LYS A 1 101 ? -16.968 3.658 16.340 1.00 79.12 101 LYS A CA 1
ATOM 794 C C . LYS A 1 101 ? -17.037 3.181 14.890 1.00 79.12 101 LYS A C 1
ATOM 796 O O . LYS A 1 101 ? -16.028 2.783 14.311 1.00 79.12 101 LYS A O 1
ATOM 801 N N . TRP A 1 102 ? -18.222 3.207 14.284 1.00 79.75 102 TRP A N 1
ATOM 802 C CA . TRP A 1 102 ? -18.425 2.652 12.942 1.00 79.75 102 TRP A CA 1
ATOM 803 C C . TRP A 1 102 ? -17.591 3.353 11.852 1.00 79.75 102 TRP A C 1
ATOM 805 O O . TRP A 1 102 ? -17.107 2.700 10.924 1.00 79.75 102 TRP A O 1
ATOM 815 N N . LEU A 1 103 ? -17.349 4.663 11.996 1.00 81.06 103 LEU A N 1
ATOM 816 C CA . LEU A 1 103 ? -16.449 5.412 11.110 1.00 81.06 103 LEU A CA 1
ATOM 817 C C . LEU A 1 103 ? -15.011 4.880 11.180 1.00 81.06 103 LEU A C 1
ATOM 819 O O . LEU A 1 103 ? -14.433 4.581 10.140 1.00 81.06 103 LEU A O 1
ATOM 823 N N . ASP A 1 104 ? -14.462 4.676 12.381 1.00 80.44 104 ASP A N 1
ATOM 824 C CA . ASP A 1 104 ? -13.109 4.127 12.563 1.00 80.44 104 ASP A CA 1
ATOM 825 C C . ASP A 1 104 ? -12.987 2.730 11.944 1.00 80.44 104 ASP A C 1
ATOM 827 O O . ASP A 1 104 ? -12.029 2.433 11.230 1.00 80.44 104 ASP A O 1
ATOM 831 N N . VAL A 1 105 ? -13.987 1.873 12.174 1.00 82.56 105 VAL A N 1
ATOM 832 C CA . VAL A 1 105 ? -14.046 0.522 11.596 1.00 82.56 105 VAL A CA 1
ATOM 833 C C . VAL A 1 105 ? -14.019 0.587 10.069 1.00 82.56 105 VAL A C 1
ATOM 835 O O . VAL A 1 105 ? -13.237 -0.126 9.440 1.00 82.56 105 VAL A O 1
ATOM 838 N N . THR A 1 106 ? -14.822 1.471 9.476 1.00 84.75 106 THR A N 1
ATOM 839 C CA . THR A 1 106 ? -14.877 1.662 8.020 1.00 84.75 106 THR A CA 1
ATOM 840 C C . THR A 1 106 ? -13.522 2.110 7.469 1.00 84.75 106 THR A C 1
ATOM 842 O O . THR A 1 106 ? -13.069 1.574 6.457 1.00 84.75 106 THR A O 1
ATOM 845 N N . TRP A 1 107 ? -12.830 3.023 8.156 1.00 83.75 107 TRP A N 1
ATOM 846 C CA . TRP A 1 107 ? -11.499 3.481 7.750 1.00 83.75 107 TRP A CA 1
ATOM 847 C C . TRP A 1 107 ? -10.433 2.391 7.839 1.00 83.75 107 TRP A C 1
ATOM 849 O O . TRP A 1 107 ? -9.636 2.253 6.909 1.00 83.75 107 TRP A O 1
ATOM 859 N N . TYR A 1 108 ? -10.430 1.580 8.902 1.00 85.38 108 TYR A N 1
ATOM 860 C CA . TYR A 1 108 ? -9.502 0.450 9.006 1.00 85.38 108 TYR A CA 1
ATOM 861 C C . TYR A 1 108 ? -9.749 -0.587 7.908 1.00 85.38 108 TYR A C 1
ATOM 863 O O . TYR A 1 108 ? -8.796 -1.056 7.286 1.00 85.38 108 TYR A O 1
ATOM 871 N N . VAL A 1 109 ? -11.014 -0.909 7.616 1.00 87.50 109 VAL A N 1
ATOM 872 C CA . VAL A 1 109 ? -11.372 -1.829 6.524 1.00 87.50 109 VAL A CA 1
ATOM 873 C C . VAL A 1 109 ? -10.934 -1.272 5.173 1.00 87.50 109 VAL A C 1
ATOM 875 O O . VAL A 1 109 ? -10.305 -1.987 4.392 1.00 87.50 109 VAL A O 1
ATOM 878 N N . LEU A 1 110 ? -11.198 0.008 4.908 1.00 88.12 110 LEU A N 1
ATOM 879 C CA . LEU A 1 110 ? -10.790 0.655 3.665 1.00 88.12 110 LEU A CA 1
ATOM 880 C C . LEU A 1 110 ? -9.263 0.661 3.505 1.00 88.12 110 LEU A C 1
ATOM 882 O O . LEU A 1 110 ? -8.759 0.338 2.431 1.00 88.12 110 LEU A O 1
ATOM 886 N N . GLY A 1 111 ? -8.522 0.965 4.571 1.00 86.62 111 GLY A N 1
ATOM 887 C CA . GLY A 1 111 ? -7.060 0.930 4.559 1.00 86.62 111 GLY A CA 1
ATOM 888 C C . GLY A 1 111 ? -6.501 -0.475 4.303 1.00 86.62 111 GLY A C 1
ATOM 889 O O . GLY A 1 111 ? -5.585 -0.634 3.493 1.00 86.62 111 GLY A O 1
ATOM 890 N N . MET A 1 112 ? -7.092 -1.514 4.907 1.00 89.50 112 MET A N 1
ATOM 891 C CA . MET A 1 112 ? -6.735 -2.911 4.623 1.00 89.50 112 MET A CA 1
ATOM 892 C C . MET A 1 112 ? -7.005 -3.285 3.157 1.00 89.50 112 MET A C 1
ATOM 894 O O . MET A 1 112 ? -6.159 -3.921 2.526 1.00 89.50 112 MET A O 1
ATOM 898 N N . LEU A 1 113 ? -8.134 -2.851 2.586 1.00 90.94 113 LEU A N 1
ATOM 899 C CA . LEU A 1 113 ? -8.454 -3.077 1.172 1.00 90.94 113 LEU A CA 1
ATOM 900 C C . LEU A 1 113 ? -7.462 -2.373 0.238 1.00 90.94 113 LEU A C 1
ATOM 902 O O . LEU A 1 113 ? -6.990 -2.985 -0.719 1.00 90.94 113 LEU A O 1
ATOM 906 N N . ILE A 1 114 ? -7.098 -1.120 0.526 1.00 89.31 114 ILE A N 1
ATOM 907 C CA . ILE A 1 114 ? -6.099 -0.378 -0.256 1.00 89.31 114 ILE A CA 1
ATOM 908 C C . ILE A 1 114 ? -4.749 -1.099 -0.215 1.00 89.31 114 ILE A C 1
ATOM 910 O O . ILE A 1 114 ? -4.149 -1.325 -1.265 1.00 89.31 114 ILE A O 1
ATOM 914 N N . ASN A 1 115 ? -4.290 -1.527 0.964 1.00 89.62 115 ASN A N 1
ATOM 915 C CA . ASN A 1 115 ? -3.032 -2.266 1.084 1.00 89.62 115 ASN A CA 1
ATOM 916 C C . ASN A 1 115 ? -3.073 -3.606 0.327 1.00 89.62 115 ASN A C 1
ATOM 918 O O . ASN A 1 115 ? -2.098 -3.958 -0.337 1.00 89.62 115 ASN A O 1
ATOM 922 N N . ALA A 1 116 ? -4.195 -4.330 0.368 1.00 90.69 116 ALA A N 1
ATOM 923 C CA . ALA A 1 116 ? -4.371 -5.561 -0.401 1.00 90.69 116 ALA A CA 1
ATOM 924 C C . ALA A 1 116 ? -4.307 -5.304 -1.918 1.00 90.69 116 ALA A C 1
ATOM 926 O O . ALA A 1 116 ? -3.646 -6.051 -2.643 1.00 90.69 116 ALA A O 1
ATOM 927 N N . LEU A 1 117 ? -4.921 -4.217 -2.396 1.00 90.62 117 LEU A N 1
ATOM 928 C CA . LEU A 1 117 ? -4.835 -3.795 -3.797 1.00 90.62 117 LEU A CA 1
ATOM 929 C C . LEU A 1 117 ? -3.410 -3.383 -4.188 1.00 90.62 117 LEU A C 1
ATOM 931 O O . LEU A 1 117 ? -2.960 -3.752 -5.272 1.00 90.62 117 LEU A O 1
ATOM 935 N N . CYS A 1 118 ? -2.673 -2.687 -3.314 1.00 89.00 118 CYS A N 1
ATOM 936 C CA . CYS A 1 118 ? -1.256 -2.369 -3.524 1.00 89.00 118 CYS A CA 1
ATOM 937 C C . CYS A 1 118 ? -0.417 -3.638 -3.712 1.00 89.00 118 CYS A C 1
ATOM 939 O O . CYS A 1 118 ? 0.380 -3.711 -4.649 1.00 89.00 118 CYS A O 1
ATOM 941 N N . VAL A 1 119 ? -0.616 -4.646 -2.856 1.00 90.62 119 VAL A N 1
ATOM 942 C CA . VAL A 1 119 ? 0.094 -5.930 -2.948 1.00 90.62 119 VAL A CA 1
ATOM 943 C C . VAL A 1 119 ? -0.280 -6.663 -4.234 1.00 90.62 119 VAL A C 1
ATOM 945 O O . VAL A 1 119 ? 0.613 -7.092 -4.960 1.00 90.62 119 VAL A O 1
ATOM 948 N N . ALA A 1 120 ? -1.570 -6.756 -4.565 1.00 90.25 120 ALA A N 1
ATOM 949 C CA . ALA A 1 120 ? -2.029 -7.409 -5.790 1.00 90.25 120 ALA A CA 1
ATOM 950 C C . ALA A 1 120 ? -1.481 -6.720 -7.052 1.00 90.25 120 ALA A C 1
ATOM 952 O O . ALA A 1 120 ? -1.018 -7.393 -7.974 1.00 90.25 120 ALA A O 1
ATOM 953 N N . ALA A 1 121 ? -1.471 -5.385 -7.079 1.00 88.31 121 ALA A N 1
ATOM 954 C CA . ALA A 1 121 ? -0.905 -4.609 -8.176 1.00 88.31 121 ALA A CA 1
ATOM 955 C C . ALA A 1 121 ? 0.613 -4.806 -8.286 1.00 88.31 121 ALA A C 1
ATOM 957 O O . ALA A 1 121 ? 1.114 -5.058 -9.379 1.00 88.31 121 ALA A O 1
ATOM 958 N N . ALA A 1 122 ? 1.349 -4.739 -7.174 1.00 86.81 122 ALA A N 1
ATOM 959 C CA . ALA A 1 122 ? 2.798 -4.944 -7.164 1.00 86.81 122 ALA A CA 1
ATOM 960 C C . ALA A 1 122 ? 3.178 -6.371 -7.581 1.00 86.81 122 ALA A C 1
ATOM 962 O O . ALA A 1 122 ? 4.095 -6.553 -8.384 1.00 86.81 122 ALA A O 1
ATOM 963 N N . TRP A 1 123 ? 2.427 -7.368 -7.112 1.00 88.56 123 TRP A N 1
ATOM 964 C CA . TRP A 1 123 ? 2.563 -8.762 -7.526 1.00 88.56 123 TRP A CA 1
ATOM 965 C C . TRP A 1 123 ? 2.313 -8.934 -9.027 1.00 88.56 123 TRP A C 1
ATOM 967 O O . TRP A 1 123 ? 3.116 -9.549 -9.730 1.00 88.56 123 TRP A O 1
ATOM 977 N N . TRP A 1 124 ? 1.238 -8.335 -9.544 1.00 85.88 124 TRP A N 1
ATOM 978 C CA . TRP A 1 124 ? 0.931 -8.335 -10.973 1.00 85.88 124 TRP A CA 1
ATOM 979 C C . TRP A 1 124 ? 2.054 -7.704 -11.802 1.00 85.88 124 TRP A C 1
ATOM 981 O O . TRP A 1 124 ? 2.459 -8.262 -12.823 1.00 85.88 124 TRP A O 1
ATOM 991 N N . VAL A 1 125 ? 2.604 -6.573 -11.346 1.00 83.44 125 VAL A N 1
ATOM 992 C CA . VAL A 1 125 ? 3.746 -5.921 -12.000 1.00 83.44 125 VAL A CA 1
ATOM 993 C C . VAL A 1 125 ? 4.953 -6.850 -12.019 1.00 83.44 125 VAL A C 1
ATOM 995 O O . VAL A 1 125 ? 5.533 -7.038 -13.087 1.00 83.44 125 VAL A O 1
ATOM 998 N N . LEU A 1 126 ? 5.299 -7.476 -10.892 1.00 82.81 126 LEU A N 1
ATOM 999 C CA . LEU A 1 126 ? 6.413 -8.425 -10.805 1.00 82.81 126 LEU A CA 1
ATOM 1000 C C . LEU A 1 126 ? 6.263 -9.619 -11.753 1.00 82.81 126 LEU A C 1
ATOM 1002 O O . LEU A 1 126 ? 7.267 -10.098 -12.270 1.00 82.81 126 LEU A O 1
ATOM 1006 N N . PHE A 1 127 ? 5.036 -10.083 -11.991 1.00 80.62 127 PHE A N 1
ATOM 1007 C CA . PHE A 1 127 ? 4.767 -11.191 -12.907 1.00 80.62 127 PHE A CA 1
ATOM 1008 C C . PHE A 1 127 ? 4.838 -10.771 -14.384 1.00 80.62 127 PHE A C 1
ATOM 1010 O O . PHE A 1 127 ? 5.247 -11.550 -15.238 1.00 80.62 127 PHE A O 1
ATOM 1017 N N . GLN A 1 128 ? 4.447 -9.532 -14.692 1.00 72.44 128 GLN A N 1
ATOM 1018 C CA . GLN A 1 128 ? 4.447 -8.980 -16.053 1.00 72.44 128 GLN A CA 1
ATOM 1019 C C . GLN A 1 128 ? 5.814 -8.479 -16.518 1.00 72.44 128 GLN A C 1
ATOM 1021 O O . GLN A 1 128 ? 6.062 -8.363 -17.717 1.00 72.44 128 GLN A O 1
ATOM 1026 N N . THR A 1 129 ? 6.685 -8.106 -15.586 1.00 63.94 129 THR A N 1
ATOM 1027 C CA . THR A 1 129 ? 7.994 -7.555 -15.919 1.00 63.94 129 THR A CA 1
ATOM 1028 C C . THR A 1 129 ? 9.075 -8.572 -15.614 1.00 63.94 129 THR A C 1
ATOM 1030 O O . THR A 1 129 ? 9.352 -8.869 -14.455 1.00 63.94 129 THR A O 1
ATOM 1033 N N . ASP A 1 130 ? 9.757 -9.034 -16.665 1.00 56.62 130 ASP A N 1
ATOM 1034 C CA . ASP A 1 130 ? 11.096 -9.608 -16.553 1.00 56.62 130 ASP A CA 1
ATOM 1035 C C . ASP A 1 130 ? 12.044 -8.516 -16.036 1.00 56.62 130 ASP A C 1
ATOM 1037 O O . ASP A 1 130 ? 12.813 -7.898 -16.779 1.00 56.62 130 ASP A O 1
ATOM 1041 N N . TYR A 1 131 ? 11.978 -8.231 -14.736 1.00 54.41 131 TYR A N 1
ATOM 1042 C CA . TYR A 1 131 ? 12.991 -7.477 -14.014 1.00 54.41 131 TYR A CA 1
ATOM 1043 C C . TYR A 1 131 ? 14.248 -8.352 -13.920 1.00 54.41 131 TYR A C 1
ATOM 1045 O O . TYR A 1 131 ? 14.614 -8.856 -12.858 1.00 54.41 131 TYR A O 1
ATOM 1053 N N . SER A 1 132 ? 14.901 -8.568 -15.061 1.00 47.75 132 SER A N 1
ATOM 1054 C CA . SER A 1 132 ? 16.269 -9.066 -15.108 1.00 47.75 132 SER A CA 1
ATOM 1055 C C . SER A 1 132 ? 17.139 -8.014 -14.434 1.00 47.75 132 SER A C 1
ATOM 1057 O O . SER A 1 132 ? 17.206 -6.871 -14.886 1.00 47.75 132 SER A O 1
ATOM 1059 N N . ALA A 1 133 ? 17.725 -8.377 -13.295 1.00 48.91 133 ALA A N 1
ATOM 1060 C CA . ALA A 1 133 ? 18.544 -7.479 -12.498 1.00 48.91 133 ALA A CA 1
ATOM 1061 C C . ALA A 1 133 ? 19.649 -6.856 -13.376 1.00 48.91 133 ALA A C 1
ATOM 1063 O O . ALA A 1 133 ? 20.439 -7.616 -13.949 1.00 48.91 133 ALA A O 1
ATOM 1064 N N . PRO A 1 134 ? 19.742 -5.514 -13.478 1.00 50.81 134 PRO A N 1
ATOM 1065 C CA . PRO A 1 134 ? 20.803 -4.868 -14.255 1.00 50.81 134 PRO A CA 1
ATOM 1066 C C . PRO A 1 134 ? 22.204 -5.305 -13.783 1.00 50.81 134 PRO A C 1
ATOM 1068 O O . PRO A 1 134 ? 23.097 -5.516 -14.603 1.00 50.81 134 PRO A O 1
ATOM 1071 N N . ASP A 1 135 ? 22.350 -5.605 -12.488 1.00 51.62 135 ASP A N 1
ATOM 1072 C CA . ASP A 1 135 ? 23.620 -5.990 -11.860 1.00 51.62 135 ASP A CA 1
ATOM 1073 C C . ASP A 1 135 ? 24.245 -7.286 -12.396 1.00 51.62 135 ASP A C 1
ATOM 1075 O O . ASP A 1 135 ? 25.470 -7.428 -12.408 1.00 51.62 135 ASP A O 1
ATOM 1079 N N . VAL A 1 136 ? 23.445 -8.262 -12.842 1.00 53.31 136 VAL A N 1
ATOM 1080 C CA . VAL A 1 136 ? 23.993 -9.550 -13.314 1.00 53.31 136 VAL A CA 1
ATOM 1081 C C . VAL A 1 136 ? 24.525 -9.421 -14.739 1.00 53.31 136 VAL A C 1
ATOM 1083 O O . VAL A 1 136 ? 25.508 -10.072 -15.099 1.00 53.31 136 VAL A O 1
ATOM 1086 N N . GLN A 1 137 ? 23.899 -8.573 -15.551 1.00 52.09 137 GLN A N 1
ATOM 1087 C CA . GLN A 1 137 ? 24.276 -8.386 -16.948 1.00 52.09 137 GLN A CA 1
ATOM 1088 C C . GLN A 1 137 ? 25.481 -7.445 -17.079 1.00 52.09 137 GLN A C 1
ATOM 1090 O O . GLN A 1 137 ? 26.367 -7.704 -17.893 1.00 52.09 137 GLN A O 1
ATOM 1095 N N . GLU A 1 138 ? 25.578 -6.436 -16.211 1.00 54.53 138 GLU A N 1
ATOM 1096 C CA . GLU A 1 138 ? 26.723 -5.524 -16.144 1.00 54.53 138 GLU A CA 1
ATOM 1097 C C . GLU A 1 138 ? 27.964 -6.181 -15.509 1.00 54.53 138 GLU A C 1
ATOM 1099 O O . GLU A 1 138 ? 29.068 -6.054 -16.038 1.00 54.53 138 GLU A O 1
ATOM 1104 N N . ARG A 1 139 ? 27.809 -7.017 -14.464 1.00 53.09 139 ARG A N 1
ATOM 1105 C CA . ARG A 1 139 ? 28.936 -7.835 -13.960 1.00 53.09 139 ARG A CA 1
ATOM 1106 C C . ARG A 1 139 ? 29.461 -8.815 -15.002 1.00 53.09 139 ARG A C 1
ATOM 1108 O O . ARG A 1 139 ? 30.672 -9.000 -15.105 1.00 53.09 139 ARG A O 1
ATOM 1115 N N . LYS A 1 140 ? 28.576 -9.460 -15.768 1.00 55.00 140 LYS A N 1
ATOM 1116 C CA . LYS A 1 140 ? 28.990 -10.400 -16.821 1.00 55.00 140 LYS A CA 1
ATOM 1117 C C . LYS A 1 140 ? 29.685 -9.689 -17.981 1.00 55.00 140 LYS A C 1
ATOM 1119 O O . LYS A 1 140 ? 30.645 -10.238 -18.513 1.00 55.00 140 LYS A O 1
ATOM 1124 N N . SER A 1 141 ? 29.253 -8.481 -18.348 1.00 58.19 141 SER A N 1
ATOM 1125 C CA . SER A 1 141 ? 29.908 -7.706 -19.407 1.00 58.19 141 SER A CA 1
ATOM 1126 C C . SER A 1 141 ? 31.278 -7.171 -18.975 1.00 58.19 141 SER A C 1
ATOM 1128 O O . SER A 1 141 ? 32.212 -7.202 -19.773 1.00 58.19 141 SER A O 1
ATOM 1130 N N . LEU A 1 142 ? 31.436 -6.761 -17.712 1.00 59.09 142 LEU A N 1
ATOM 1131 C CA . LEU A 1 142 ? 32.721 -6.319 -17.163 1.00 59.09 142 LEU A CA 1
ATOM 1132 C C . LEU A 1 142 ? 33.727 -7.471 -17.050 1.00 59.09 142 LEU A C 1
ATOM 1134 O O . LEU A 1 142 ? 34.874 -7.319 -17.461 1.00 59.09 142 LEU A O 1
ATOM 1138 N N . ILE A 1 143 ? 33.299 -8.645 -16.578 1.00 66.81 143 ILE A N 1
ATOM 1139 C CA . ILE A 1 143 ? 34.164 -9.836 -16.505 1.00 66.81 143 ILE A CA 1
ATOM 1140 C C . ILE A 1 143 ? 34.518 -10.355 -17.909 1.00 66.81 143 ILE A C 1
ATOM 1142 O O . ILE A 1 143 ? 35.634 -10.816 -18.127 1.00 66.81 143 ILE A O 1
ATOM 1146 N N . GLY A 1 144 ? 33.600 -10.248 -18.874 1.00 61.84 144 GLY A N 1
ATOM 1147 C CA . GLY A 1 144 ? 33.853 -10.611 -20.271 1.00 61.84 144 GLY A CA 1
ATOM 1148 C C . GLY A 1 144 ? 34.781 -9.651 -21.024 1.00 61.84 144 GLY A C 1
ATOM 1149 O O . GLY A 1 144 ? 35.334 -10.047 -22.039 1.00 61.84 144 GLY A O 1
ATOM 1150 N N . ARG A 1 145 ? 34.966 -8.413 -20.545 1.00 57.88 145 ARG A N 1
ATOM 1151 C CA . ARG A 1 145 ? 35.929 -7.440 -21.100 1.00 57.88 145 ARG A CA 1
ATOM 1152 C C . ARG A 1 145 ? 37.323 -7.516 -20.467 1.00 57.88 145 ARG A C 1
ATOM 1154 O O . ARG A 1 145 ? 38.238 -6.873 -20.965 1.00 57.88 145 ARG A O 1
ATOM 1161 N N . LEU A 1 146 ? 37.464 -8.244 -19.358 1.00 64.94 146 LEU A N 1
ATOM 1162 C CA . LEU A 1 146 ? 38.723 -8.443 -18.626 1.00 64.94 146 LEU A CA 1
ATOM 1163 C C . LEU A 1 146 ? 39.414 -9.779 -18.962 1.00 64.94 146 LEU A C 1
ATOM 1165 O O . LEU A 1 146 ? 40.472 -10.063 -18.406 1.00 64.94 146 LEU A O 1
ATOM 1169 N N . LYS A 1 147 ? 38.817 -10.595 -19.838 1.00 53.94 147 LYS A N 1
ATOM 1170 C CA . LYS A 1 147 ? 39.425 -11.786 -20.448 1.00 53.94 147 LYS A CA 1
ATOM 1171 C C . LYS A 1 147 ? 39.764 -11.497 -21.900 1.00 53.94 147 LYS A C 1
ATOM 1173 O O . LYS A 1 147 ? 40.780 -12.058 -22.354 1.00 53.94 147 LYS A O 1
#